Protein AF-A0A1E8CFG4-F1 (afdb_monomer)

InterPro domains:
  IPR002048 EF-hand domain [PS50222] (27-53)
  IPR011992 EF-hand domain pair [SSF47473] (26-83)
  IPR018247 EF-Hand 1, calcium-binding site [PS00018] (31-43)

Foldseek 3Di:
DDDDDDDPPPPDDDDDPPDPDVCQDAQCQLPPVPPQFHAPVSLCVRCVVQPQDDDPDRFQFPLSSCVRQVQQPDDPVRNVVRPTHGNVSSVSSVVSSVVVVVVVVVVVPD

Structure (mmCIF, N/CA/C/O backbone):
data_AF-A0A1E8CFG4-F1
#
_entry.id   AF-A0A1E8CFG4-F1
#
loop_
_atom_site.group_PDB
_atom_site.id
_atom_site.type_symbol
_atom_site.label_atom_id
_atom_site.label_alt_id
_atom_site.label_comp_id
_atom_site.label_asym_id
_atom_site.label_entity_id
_atom_site.label_seq_id
_atom_site.pdbx_PDB_ins_code
_atom_site.Cartn_x
_atom_site.Cartn_y
_atom_site.Cartn_z
_atom_site.occupancy
_atom_site.B_iso_or_equiv
_atom_site.auth_seq_id
_atom_site.auth_comp_id
_atom_site.auth_asym_id
_atom_site.auth_atom_id
_atom_site.pdbx_PDB_model_num
ATOM 1 N N . MET A 1 1 ? 25.790 27.006 -56.454 1.00 45.09 1 MET A N 1
ATOM 2 C CA . MET A 1 1 ? 26.385 25.818 -55.799 1.00 45.09 1 MET A CA 1
ATOM 3 C C . MET A 1 1 ? 25.509 25.419 -54.621 1.00 45.09 1 MET A C 1
ATOM 5 O O . MET A 1 1 ? 24.665 26.201 -54.207 1.00 45.09 1 MET A O 1
ATOM 9 N N . LYS A 1 2 ? 25.604 24.157 -54.210 1.00 44.47 2 LYS A N 1
ATOM 10 C CA . LYS A 1 2 ? 24.604 23.399 -53.452 1.00 44.47 2 LYS A CA 1
ATOM 11 C C . LYS A 1 2 ? 24.585 23.777 -51.953 1.00 44.47 2 LYS A C 1
ATOM 13 O O . LYS A 1 2 ? 25.607 23.662 -51.301 1.00 44.47 2 LYS A O 1
ATOM 18 N N . LYS A 1 3 ? 23.404 24.214 -51.498 1.00 52.78 3 LYS A N 1
AT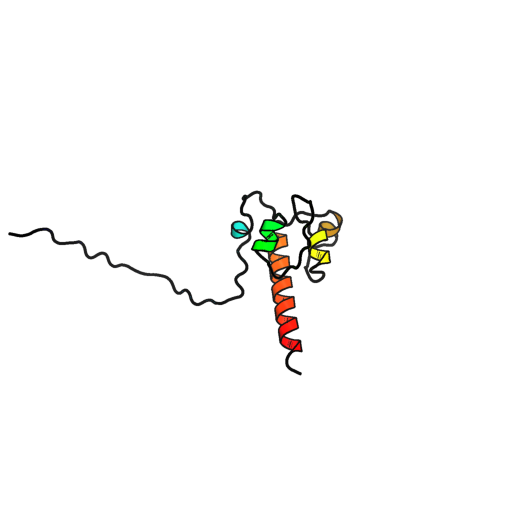OM 19 C CA . LYS A 1 3 ? 22.635 23.887 -50.272 1.00 52.78 3 LYS A CA 1
ATOM 20 C C . LYS A 1 3 ? 23.337 23.781 -48.898 1.00 52.78 3 LYS A C 1
ATOM 22 O O . LYS A 1 3 ? 24.185 22.927 -48.691 1.00 52.78 3 LYS A O 1
ATOM 27 N N . SER A 1 4 ? 22.808 24.607 -47.986 1.00 51.34 4 SER A N 1
ATOM 28 C CA . SER A 1 4 ? 22.648 24.510 -46.522 1.00 51.34 4 SER A CA 1
ATOM 29 C C . SER A 1 4 ? 23.610 23.657 -45.694 1.00 51.34 4 SER A C 1
ATOM 31 O O . SER A 1 4 ? 23.596 22.431 -45.746 1.00 51.34 4 SER A O 1
ATOM 33 N N . LEU A 1 5 ? 24.320 24.354 -44.806 1.00 58.78 5 LEU A N 1
ATOM 34 C CA . LEU A 1 5 ? 25.052 23.822 -43.663 1.00 58.78 5 LEU A CA 1
ATOM 35 C C . LEU A 1 5 ? 24.052 23.449 -42.551 1.00 58.78 5 LEU A C 1
ATOM 37 O O . LEU A 1 5 ? 23.380 24.319 -41.999 1.00 58.78 5 LEU A O 1
ATOM 41 N N . MET A 1 6 ? 23.914 22.152 -42.275 1.00 58.75 6 MET A N 1
ATOM 42 C CA . MET A 1 6 ? 23.084 21.614 -41.193 1.00 58.75 6 MET A CA 1
ATOM 43 C C . MET A 1 6 ? 23.751 21.843 -39.830 1.00 58.75 6 MET A C 1
ATOM 45 O O . MET A 1 6 ? 24.954 21.641 -39.671 1.00 58.75 6 MET A O 1
ATOM 49 N N . ILE A 1 7 ? 22.940 22.253 -38.857 1.00 58.94 7 ILE A N 1
ATOM 50 C CA . ILE A 1 7 ? 23.294 22.461 -37.451 1.00 58.94 7 ILE A CA 1
ATOM 51 C C . ILE A 1 7 ? 23.582 21.097 -36.810 1.00 58.94 7 ILE A C 1
ATOM 53 O O . ILE A 1 7 ? 22.708 20.235 -36.752 1.00 58.94 7 ILE A O 1
ATOM 57 N N . ALA A 1 8 ? 24.812 20.904 -36.336 1.00 53.25 8 ALA A N 1
ATOM 58 C CA . ALA A 1 8 ? 25.212 19.744 -35.550 1.00 53.25 8 ALA A CA 1
ATOM 59 C C . ALA A 1 8 ? 24.794 19.949 -34.084 1.00 53.25 8 ALA A C 1
ATOM 61 O O . ALA A 1 8 ? 25.566 20.444 -33.267 1.00 53.25 8 ALA A O 1
ATOM 62 N N . SER A 1 9 ? 23.554 19.588 -33.763 1.00 61.81 9 SER A N 1
ATOM 63 C CA . SER A 1 9 ? 23.064 19.487 -32.385 1.00 61.81 9 SER A CA 1
ATOM 64 C C . SER A 1 9 ? 22.891 18.016 -32.030 1.00 61.81 9 SER A C 1
ATOM 66 O O . SER A 1 9 ? 21.790 17.483 -32.096 1.00 61.81 9 SER A O 1
ATOM 68 N N . THR A 1 10 ? 23.985 17.360 -31.648 1.00 60.03 10 THR A N 1
ATOM 69 C CA . THR A 1 10 ? 23.934 16.029 -31.029 1.00 60.03 10 THR A CA 1
ATOM 70 C C . THR A 1 10 ? 24.392 16.155 -29.587 1.00 60.03 10 THR A C 1
ATOM 72 O O . THR A 1 10 ? 25.511 15.801 -29.230 1.00 60.03 10 THR A O 1
ATOM 75 N N . PHE A 1 11 ? 23.512 16.708 -28.760 1.00 59.09 11 PHE A N 1
ATOM 76 C CA . PHE A 1 11 ? 23.554 16.499 -27.320 1.00 59.09 11 PHE A CA 1
ATOM 77 C C . PHE A 1 11 ? 22.531 15.399 -27.028 1.00 59.09 11 PHE A C 1
ATOM 79 O O . PHE A 1 11 ? 21.386 15.684 -26.698 1.00 59.09 11 PHE A O 1
ATOM 86 N N . LEU A 1 12 ? 22.909 14.137 -27.259 1.00 60.78 12 LEU A N 1
ATOM 87 C CA . LEU A 1 12 ? 22.128 12.999 -26.772 1.00 60.78 12 LEU A CA 1
ATOM 88 C C . LEU A 1 12 ? 22.800 12.507 -25.491 1.00 60.78 12 LEU A C 1
ATOM 90 O O . LEU A 1 12 ? 23.665 11.636 -25.501 1.00 60.78 12 LEU A O 1
ATOM 94 N N . PHE A 1 13 ? 22.454 13.184 -24.401 1.00 62.47 13 PHE A N 1
ATOM 95 C CA . PHE A 1 13 ? 22.624 12.666 -23.054 1.00 62.47 13 PHE A CA 1
ATOM 96 C C . PHE A 1 13 ? 21.404 11.7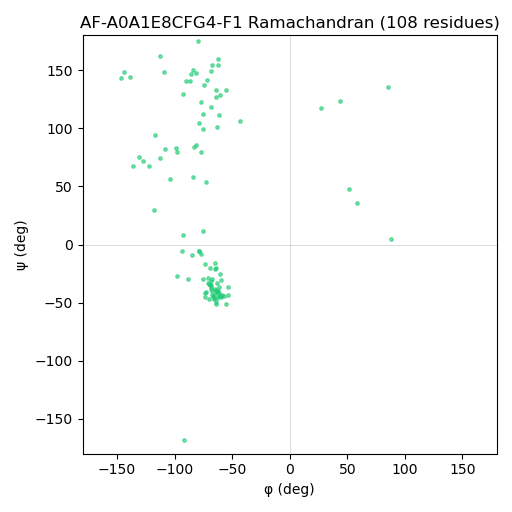91 -22.748 1.00 62.47 13 PHE A C 1
ATOM 98 O O . PHE A 1 13 ? 20.303 12.113 -23.198 1.00 62.47 13 PHE A O 1
ATOM 105 N N . SER A 1 14 ? 21.618 10.777 -21.909 1.00 53.41 14 SER A N 1
ATOM 106 C CA . SER A 1 14 ? 20.578 10.081 -21.138 1.00 53.41 14 SER A CA 1
ATOM 107 C C . SER A 1 14 ? 19.870 8.932 -21.895 1.00 53.41 14 SER A C 1
ATOM 109 O O . SER A 1 14 ? 19.523 9.063 -23.058 1.00 53.41 14 SER A O 1
ATOM 111 N N . LEU A 1 15 ? 19.633 7.749 -21.324 1.00 53.81 15 LEU A N 1
ATOM 112 C CA . LEU A 1 15 ? 19.557 7.341 -19.920 1.00 53.81 15 LEU A CA 1
ATOM 113 C C . LEU A 1 15 ? 20.080 5.906 -19.759 1.00 53.81 15 LEU A C 1
ATOM 115 O O . LEU A 1 15 ? 19.842 5.042 -20.602 1.00 53.81 15 LEU A O 1
ATOM 119 N N . SER A 1 16 ? 20.764 5.663 -18.646 1.00 58.62 16 SER A N 1
ATOM 120 C CA . SER A 1 16 ? 21.047 4.330 -18.123 1.00 58.62 16 SER A CA 1
ATOM 121 C C . SER A 1 16 ? 19.725 3.628 -17.795 1.00 58.62 16 SER A C 1
ATOM 123 O O . SER A 1 16 ? 19.048 4.037 -16.860 1.00 58.62 16 SER A O 1
ATOM 125 N N . ALA A 1 17 ? 19.361 2.584 -18.537 1.00 52.41 17 ALA A N 1
ATOM 126 C CA . ALA A 1 17 ? 18.203 1.739 -18.236 1.00 52.41 17 ALA A CA 1
ATOM 127 C C . ALA A 1 17 ? 18.664 0.287 -18.066 1.00 52.41 17 ALA A C 1
ATOM 129 O O . ALA A 1 17 ? 18.410 -0.577 -18.898 1.00 52.41 17 ALA A O 1
ATOM 130 N N . PHE A 1 18 ? 19.415 0.047 -16.996 1.00 53.34 18 PHE A N 1
ATOM 131 C CA . PHE A 1 18 ? 19.655 -1.293 -16.468 1.00 53.34 18 PHE A CA 1
ATOM 132 C C . PHE A 1 18 ? 19.521 -1.219 -14.949 1.00 53.34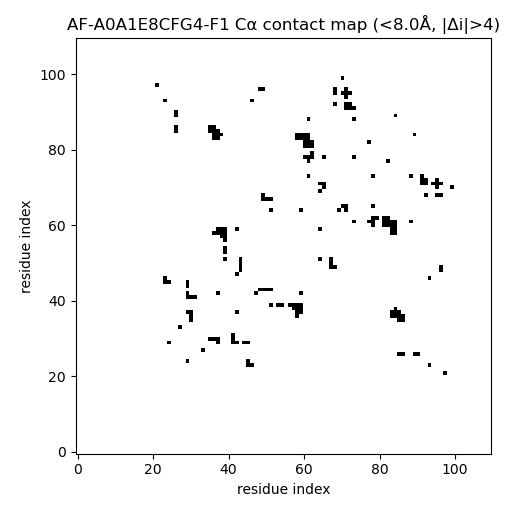 18 PHE A C 1
ATOM 134 O O . PHE A 1 18 ? 20.501 -1.327 -14.219 1.00 53.34 18 PHE A O 1
ATOM 141 N N . ALA A 1 19 ? 18.305 -0.967 -14.482 1.00 49.91 19 ALA A N 1
ATOM 142 C CA . ALA A 1 19 ? 17.897 -1.354 -13.145 1.00 49.91 19 ALA A CA 1
ATOM 143 C C . ALA A 1 19 ? 16.755 -2.346 -13.350 1.00 49.91 19 ALA A C 1
ATOM 145 O O . ALA A 1 19 ? 15.629 -1.960 -13.614 1.00 49.91 19 ALA A O 1
ATOM 146 N N . VAL A 1 20 ? 17.096 -3.633 -13.353 1.00 50.19 20 VAL A N 1
ATOM 147 C CA . VAL A 1 20 ? 16.124 -4.680 -13.041 1.00 50.19 20 VAL A CA 1
ATOM 148 C C . VAL A 1 20 ? 16.123 -4.727 -11.517 1.00 50.19 20 VAL A C 1
ATOM 150 O O . VAL A 1 20 ? 16.936 -5.427 -10.918 1.00 50.19 20 VAL A O 1
ATOM 153 N N . ALA A 1 21 ? 15.341 -3.845 -10.910 1.00 47.78 21 ALA A N 1
ATOM 154 C CA . ALA A 1 21 ? 14.918 -3.946 -9.520 1.00 47.78 21 ALA A CA 1
ATOM 155 C C . ALA A 1 21 ? 13.425 -4.283 -9.571 1.00 47.78 21 ALA A C 1
ATOM 157 O O . ALA A 1 21 ? 12.793 -3.927 -10.558 1.00 47.78 21 ALA A O 1
ATOM 158 N N . ASP A 1 22 ? 12.910 -5.025 -8.596 1.00 57.94 22 ASP A N 1
ATOM 159 C CA . ASP A 1 22 ? 11.485 -5.350 -8.461 1.00 57.94 22 ASP A CA 1
ATOM 160 C C . ASP A 1 22 ? 10.632 -4.091 -8.747 1.00 57.94 22 ASP A C 1
ATOM 162 O O . ASP A 1 22 ? 10.703 -3.108 -8.014 1.00 57.94 22 ASP A O 1
ATOM 166 N N . ASP A 1 23 ? 9.976 -4.059 -9.914 1.00 67.12 23 ASP A N 1
ATOM 167 C CA . ASP A 1 23 ? 9.514 -2.832 -10.592 1.00 67.12 23 ASP A CA 1
ATOM 168 C C . ASP A 1 23 ? 8.004 -2.679 -10.395 1.00 67.12 23 ASP A C 1
ATOM 170 O O . ASP A 1 23 ? 7.228 -2.660 -11.354 1.00 67.12 23 ASP A O 1
ATOM 174 N N . HIS A 1 24 ? 7.555 -2.666 -9.137 1.00 83.44 24 HIS A N 1
ATOM 175 C CA . HIS A 1 24 ? 6.169 -2.292 -8.863 1.00 83.44 24 HIS A CA 1
ATOM 176 C C . HIS A 1 24 ? 5.992 -0.826 -9.294 1.00 83.44 24 HIS A C 1
ATOM 178 O O . HIS A 1 24 ? 6.840 0.010 -8.963 1.00 83.44 24 HIS A O 1
ATOM 184 N N . PRO A 1 25 ? 4.929 -0.478 -10.044 1.00 89.00 25 PRO A N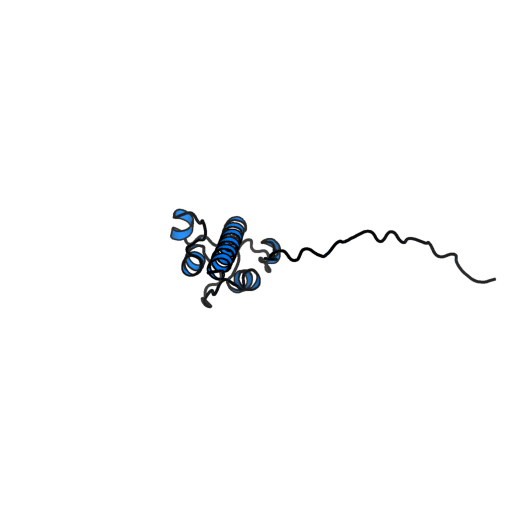 1
ATOM 185 C CA . PRO A 1 25 ? 4.724 0.894 -10.489 1.00 89.00 25 PRO A CA 1
ATOM 186 C C . PRO A 1 25 ? 4.544 1.822 -9.285 1.00 89.00 25 PRO A C 1
ATOM 188 O O . PRO A 1 25 ? 4.087 1.404 -8.218 1.00 89.00 25 PRO A O 1
ATOM 191 N N . SER A 1 26 ? 4.865 3.105 -9.445 1.00 90.38 26 SER A N 1
ATOM 192 C CA . SER A 1 26 ? 4.525 4.096 -8.422 1.00 90.38 26 SER A CA 1
ATOM 193 C C . SER A 1 26 ? 3.006 4.191 -8.237 1.00 90.38 26 SER A C 1
ATOM 195 O O . SER A 1 26 ? 2.240 3.843 -9.136 1.00 90.38 26 SER A O 1
ATOM 197 N N . PHE A 1 27 ? 2.546 4.715 -7.097 1.00 91.31 27 PHE A N 1
ATOM 198 C CA . PHE A 1 27 ? 1.108 4.884 -6.854 1.00 91.31 27 PHE A CA 1
ATOM 199 C C . PHE A 1 27 ? 0.419 5.671 -7.978 1.00 91.31 27 PHE A C 1
ATOM 201 O O . PHE A 1 27 ? -0.622 5.259 -8.465 1.00 91.31 27 PHE A O 1
ATOM 208 N N . SER A 1 28 ? 1.037 6.756 -8.455 1.00 91.88 28 SER A N 1
ATOM 209 C CA . SER A 1 28 ? 0.488 7.561 -9.555 1.00 91.88 28 SER A CA 1
ATOM 210 C C . SER A 1 28 ? 0.419 6.817 -10.894 1.00 91.88 28 SER A C 1
ATOM 212 O O . SER A 1 28 ? -0.298 7.261 -11.785 1.00 91.88 28 SER A O 1
ATOM 214 N N . GLU A 1 29 ? 1.204 5.757 -11.080 1.00 91.31 29 GLU A N 1
ATOM 215 C CA . GLU A 1 29 ? 1.135 4.893 -12.263 1.00 91.31 29 GLU A CA 1
ATOM 216 C C . GLU A 1 29 ? 0.114 3.765 -12.075 1.00 91.31 29 GLU A C 1
ATOM 218 O O . GLU A 1 29 ? -0.478 3.311 -13.054 1.00 91.31 29 GLU A O 1
ATOM 223 N N . ALA A 1 30 ? -0.092 3.328 -10.829 1.00 90.88 30 ALA A N 1
ATOM 224 C CA . ALA A 1 30 ? -1.110 2.356 -10.456 1.00 90.88 30 ALA A CA 1
ATOM 225 C C . ALA A 1 30 ? -2.528 2.956 -10.495 1.00 90.88 30 ALA A C 1
ATOM 227 O O . ALA A 1 30 ? -3.438 2.291 -10.979 1.00 90.88 30 ALA A O 1
ATOM 228 N N . ASP A 1 31 ? -2.700 4.200 -10.035 1.00 93.50 31 ASP A N 1
ATOM 229 C CA . ASP A 1 31 ? -3.950 4.975 -10.025 1.00 93.50 31 ASP A CA 1
ATOM 230 C C . ASP A 1 31 ? -4.253 5.513 -11.437 1.00 93.50 31 ASP A C 1
ATOM 232 O O . ASP A 1 31 ? -3.947 6.656 -11.801 1.00 93.50 31 ASP A O 1
ATOM 236 N N . MET A 1 32 ? -4.791 4.630 -12.282 1.00 92.25 32 MET A N 1
ATOM 237 C CA . MET A 1 32 ? -4.982 4.863 -13.713 1.00 92.25 32 MET A CA 1
ATOM 238 C C . MET A 1 32 ? -6.080 5.886 -13.990 1.00 92.25 32 MET A C 1
ATOM 240 O O . MET A 1 32 ? -6.040 6.558 -15.029 1.00 92.25 32 MET A O 1
ATOM 244 N N . ASP A 1 33 ? -7.071 5.988 -13.107 1.00 93.06 33 ASP A N 1
ATOM 245 C CA . ASP A 1 33 ? -8.124 6.996 -13.194 1.00 93.06 33 ASP A CA 1
ATOM 246 C C . ASP A 1 33 ? -7.824 8.278 -12.389 1.00 93.06 33 ASP A C 1
ATOM 248 O O . ASP A 1 33 ? -8.528 9.282 -12.557 1.00 93.06 33 ASP A O 1
ATOM 252 N N . SER A 1 34 ? -6.723 8.288 -11.628 1.00 92.69 34 SER A N 1
ATOM 253 C CA . SER A 1 34 ? -6.244 9.412 -10.817 1.00 92.69 34 SER A CA 1
ATOM 254 C C . SER A 1 34 ? -7.269 9.877 -9.777 1.00 92.69 34 SER A C 1
ATOM 256 O O . SER A 1 34 ? -7.407 11.083 -9.528 1.00 92.69 34 SER A O 1
ATOM 258 N N . ASN A 1 35 ? -8.030 8.940 -9.205 1.00 91.81 35 ASN A N 1
ATOM 259 C CA . ASN A 1 35 ? -9.048 9.229 -8.198 1.00 91.81 35 ASN A CA 1
ATOM 260 C C . ASN A 1 35 ? -8.473 9.311 -6.766 1.00 91.81 35 ASN A C 1
ATOM 262 O O . ASN A 1 35 ? -9.175 9.770 -5.858 1.00 91.81 35 ASN A O 1
ATOM 266 N N . GLY A 1 36 ? -7.200 8.941 -6.572 1.00 93.12 36 GLY A N 1
ATOM 267 C CA . GLY A 1 36 ? -6.497 8.949 -5.288 1.00 93.12 36 GLY A CA 1
ATOM 268 C C . GLY A 1 36 ? -6.639 7.662 -4.471 1.00 93.12 36 GLY A C 1
ATOM 269 O O . GLY A 1 36 ? -6.152 7.615 -3.341 1.00 93.12 36 GLY A O 1
ATOM 270 N N . THR A 1 37 ? -7.281 6.630 -5.016 1.00 94.06 37 THR A N 1
ATOM 271 C CA . THR A 1 37 ? -7.461 5.306 -4.410 1.00 94.06 37 THR A CA 1
ATOM 272 C C . THR A 1 37 ? -7.394 4.214 -5.473 1.00 94.06 37 THR A C 1
ATOM 274 O O . THR A 1 37 ? -7.819 4.427 -6.599 1.00 94.06 37 THR A O 1
ATOM 277 N N . LEU A 1 38 ? -6.907 3.026 -5.118 1.00 92.50 38 LEU A N 1
ATOM 278 C CA . LEU A 1 38 ? -6.805 1.922 -6.071 1.00 92.50 38 LEU A CA 1
ATOM 279 C C . LEU A 1 38 ? -8.039 1.026 -6.038 1.00 92.50 38 LEU A C 1
ATOM 281 O O . LEU A 1 38 ? -8.453 0.507 -4.991 1.00 92.50 38 LEU A O 1
ATOM 285 N N . ASP A 1 39 ? -8.589 0.779 -7.220 1.00 92.31 39 ASP A N 1
ATOM 286 C CA . ASP A 1 39 ? -9.535 -0.303 -7.430 1.00 92.31 39 ASP A CA 1
ATOM 287 C C . ASP A 1 39 ? -8.837 -1.668 -7.587 1.00 92.31 39 ASP A C 1
ATOM 289 O O . ASP A 1 39 ? -7.611 -1.806 -7.608 1.00 92.31 39 ASP A O 1
ATOM 293 N N . MET A 1 40 ? -9.644 -2.726 -7.682 1.00 88.88 40 MET A N 1
ATOM 294 C CA . MET A 1 40 ? -9.148 -4.102 -7.777 1.00 88.88 40 MET A CA 1
ATOM 295 C C . MET A 1 40 ? -8.289 -4.331 -9.022 1.00 88.88 40 MET A C 1
ATOM 297 O O . MET A 1 40 ? -7.326 -5.095 -8.999 1.00 88.88 40 MET A O 1
ATOM 301 N N . ARG A 1 41 ? -8.648 -3.692 -10.133 1.00 89.06 41 ARG A N 1
ATOM 302 C CA . ARG A 1 41 ? -7.963 -3.831 -11.418 1.00 89.06 41 ARG A CA 1
ATOM 303 C C . ARG A 1 41 ? -6.635 -3.092 -11.379 1.00 89.06 41 ARG A C 1
ATOM 305 O O . ARG A 1 41 ? -5.647 -3.640 -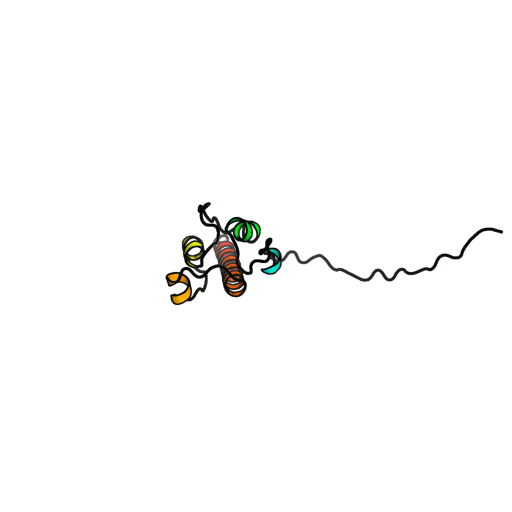11.856 1.00 89.06 41 ARG A O 1
ATOM 312 N N . GLU A 1 42 ? -6.620 -1.901 -10.800 1.00 92.06 42 GLU A N 1
ATOM 313 C CA . GLU A 1 42 ? -5.436 -1.061 -10.627 1.00 92.06 42 GLU A CA 1
ATOM 314 C C . GLU A 1 42 ? -4.417 -1.724 -9.705 1.00 92.06 42 GLU A C 1
ATOM 316 O O . GLU A 1 42 ? -3.272 -1.944 -10.103 1.00 92.06 42 GLU A O 1
ATOM 321 N N . LEU A 1 43 ? -4.852 -2.172 -8.524 1.00 89.56 43 LEU A N 1
ATOM 322 C CA . LEU A 1 43 ? -3.972 -2.844 -7.573 1.00 89.56 43 LEU A CA 1
ATOM 323 C C . LEU A 1 43 ? -3.439 -4.173 -8.119 1.00 89.56 43 LEU A C 1
ATOM 325 O O . LEU A 1 43 ? -2.268 -4.485 -7.936 1.00 89.56 43 LEU A O 1
ATOM 329 N N . LYS A 1 44 ? -4.258 -4.952 -8.833 1.00 89.25 44 LYS A N 1
ATOM 330 C CA . LYS A 1 44 ? -3.821 -6.208 -9.465 1.00 89.25 44 LYS A CA 1
ATOM 331 C C . LYS A 1 44 ? -2.884 -5.982 -10.650 1.00 89.25 44 LYS A C 1
ATOM 333 O O . LYS A 1 44 ? -2.014 -6.812 -10.903 1.00 89.25 44 LYS A O 1
ATOM 338 N N . ALA A 1 45 ? -3.077 -4.899 -11.402 1.00 88.31 45 ALA A N 1
ATOM 339 C CA . ALA A 1 45 ? -2.168 -4.519 -12.476 1.00 88.31 45 ALA A CA 1
ATOM 340 C C . ALA A 1 45 ? -0.809 -4.082 -11.917 1.00 88.31 45 ALA A C 1
ATOM 342 O O . ALA A 1 45 ? 0.218 -4.422 -12.501 1.00 88.31 45 ALA A O 1
ATOM 343 N N . ALA A 1 46 ? -0.819 -3.378 -10.785 1.00 89.62 46 ALA A N 1
ATOM 344 C CA . ALA A 1 46 ? 0.376 -2.928 -10.095 1.00 89.62 46 ALA A CA 1
ATOM 345 C C . ALA A 1 46 ? 1.116 -4.066 -9.380 1.00 89.62 46 ALA A C 1
ATOM 347 O O . ALA A 1 46 ? 2.328 -4.196 -9.511 1.00 89.62 46 ALA A O 1
ATOM 348 N N . LEU A 1 47 ? 0.378 -4.924 -8.674 1.00 88.44 47 LEU A N 1
ATOM 349 C CA . LEU A 1 47 ? 0.899 -5.983 -7.814 1.00 88.44 47 LE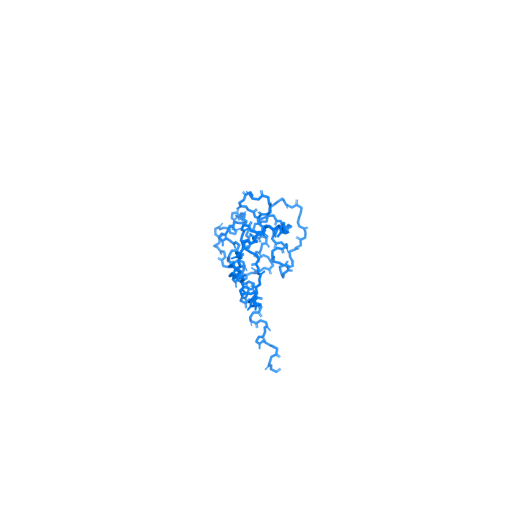U A CA 1
ATOM 350 C C . LEU A 1 47 ? 0.274 -7.336 -8.185 1.00 88.44 47 LEU A C 1
ATOM 352 O O . LEU A 1 47 ? -0.524 -7.890 -7.425 1.00 88.44 47 LEU A O 1
ATOM 356 N N . PRO A 1 48 ? 0.648 -7.932 -9.332 1.00 85.69 48 PRO A N 1
ATOM 357 C CA . PRO A 1 48 ? 0.076 -9.202 -9.788 1.00 85.69 48 PRO A CA 1
ATOM 358 C C . PRO A 1 48 ? 0.394 -10.385 -8.861 1.00 85.69 48 PRO A C 1
ATOM 360 O O . PRO A 1 48 ? -0.246 -11.431 -8.959 1.00 85.69 48 PRO A O 1
ATOM 363 N N . ALA A 1 49 ? 1.378 -10.233 -7.970 1.00 81.50 49 ALA A N 1
ATOM 364 C CA . ALA A 1 49 ? 1.705 -11.207 -6.933 1.00 81.50 49 ALA A CA 1
ATOM 365 C C . ALA A 1 49 ? 0.632 -11.300 -5.835 1.00 81.50 49 ALA A C 1
ATOM 367 O O . ALA A 1 49 ? 0.561 -12.306 -5.126 1.00 81.50 49 ALA A O 1
ATOM 368 N N . LEU A 1 50 ? -0.210 -10.273 -5.695 1.00 78.19 50 LEU A N 1
ATOM 369 C CA . LEU A 1 50 ? -1.381 -10.328 -4.838 1.00 78.19 50 LEU A CA 1
ATOM 370 C C . LEU A 1 50 ? -2.470 -11.101 -5.573 1.00 78.19 50 LEU A C 1
ATOM 372 O O . LEU A 1 50 ? -3.116 -10.594 -6.490 1.00 78.19 50 LEU A O 1
ATOM 376 N N . GLU A 1 51 ? -2.690 -12.344 -5.156 1.00 78.75 51 GLU A N 1
ATOM 377 C CA . GLU A 1 51 ? -3.777 -13.197 -5.647 1.00 78.75 51 GLU A CA 1
ATOM 378 C C . GLU A 1 51 ? -5.144 -12.732 -5.106 1.00 78.75 51 GLU A C 1
ATOM 380 O O . GLU A 1 51 ? -5.899 -13.494 -4.498 1.00 78.75 51 GLU A O 1
ATOM 385 N N . LEU A 1 52 ? -5.467 -11.453 -5.307 1.00 78.62 52 LEU A N 1
ATOM 386 C CA . LEU A 1 52 ? -6.754 -10.877 -4.952 1.00 78.62 52 LEU A CA 1
ATOM 387 C C . LEU A 1 52 ? -7.850 -11.542 -5.788 1.00 78.62 52 LEU A C 1
ATOM 389 O O . LEU A 1 52 ? -7.786 -11.614 -7.022 1.00 78.62 52 LEU A O 1
ATOM 393 N N . GLN A 1 53 ? -8.865 -12.054 -5.097 1.00 73.19 53 GLN A N 1
ATOM 394 C CA . GLN A 1 53 ? -10.049 -12.601 -5.746 1.00 73.19 53 GLN A CA 1
ATOM 395 C C . GLN A 1 53 ? -10.869 -11.453 -6.324 1.00 73.19 53 GLN A C 1
ATOM 397 O O . GLN A 1 53 ? -10.972 -10.402 -5.701 1.00 73.19 53 GLN A O 1
ATOM 402 N N . GLU A 1 54 ? -11.461 -11.650 -7.503 1.00 66.88 54 GLU A N 1
ATOM 403 C CA . GLU A 1 54 ? -12.305 -10.624 -8.116 1.00 66.88 54 GLU A CA 1
ATOM 404 C C . GLU A 1 54 ? -13.523 -10.362 -7.225 1.00 66.88 54 GLU A C 1
ATOM 406 O O . GLU A 1 54 ? -14.480 -11.140 -7.191 1.00 66.88 54 GLU A O 1
ATOM 411 N N . THR A 1 55 ? -13.472 -9.272 -6.467 1.00 62.41 55 THR A N 1
ATOM 412 C CA . THR A 1 55 ? -14.610 -8.768 -5.713 1.00 62.41 55 THR A CA 1
ATOM 413 C C . THR A 1 55 ? -15.433 -7.870 -6.629 1.00 62.41 55 THR A C 1
ATOM 415 O O . THR A 1 55 ? -14.918 -7.192 -7.513 1.00 62.41 55 THR A O 1
ATOM 418 N N . ALA A 1 56 ? -16.750 -7.857 -6.433 1.00 55.50 56 ALA A N 1
ATOM 419 C CA . ALA A 1 56 ? -17.646 -6.959 -7.164 1.00 55.50 56 ALA A CA 1
ATOM 420 C C . ALA A 1 56 ? -17.579 -5.500 -6.657 1.00 55.50 56 ALA A C 1
ATOM 422 O O . ALA A 1 56 ? -18.471 -4.712 -6.965 1.00 55.50 56 ALA A O 1
ATOM 423 N N . THR A 1 57 ? -16.592 -5.163 -5.820 1.00 63.59 57 THR A N 1
ATOM 424 C CA . THR A 1 57 ? -16.445 -3.842 -5.207 1.00 63.59 57 THR A CA 1
ATOM 425 C C . THR A 1 57 ? -15.661 -2.911 -6.123 1.00 63.59 57 THR A C 1
ATOM 427 O O . THR A 1 57 ? -14.702 -3.318 -6.773 1.00 63.59 57 THR A O 1
ATOM 430 N N . GLU A 1 58 ? -16.093 -1.652 -6.181 1.00 77.62 58 GLU A N 1
ATOM 431 C CA . GLU A 1 58 ? -15.468 -0.613 -7.011 1.00 77.62 58 GLU A CA 1
ATOM 432 C C . GLU A 1 58 ? -14.122 -0.135 -6.445 1.00 77.62 58 GLU A C 1
ATOM 434 O O . GLU A 1 58 ? -13.342 0.454 -7.176 1.00 77.62 58 GLU A O 1
ATOM 439 N N . THR A 1 59 ? -13.826 -0.412 -5.172 1.00 87.50 59 THR A N 1
ATOM 440 C CA . THR A 1 59 ? -12.596 0.020 -4.492 1.00 87.50 59 THR A CA 1
ATOM 441 C C . THR A 1 59 ? -12.066 -1.115 -3.624 1.00 87.50 59 THR A C 1
ATOM 443 O O . THR A 1 59 ? -12.857 -1.877 -3.052 1.00 87.50 59 THR A O 1
ATOM 446 N N . VAL A 1 60 ? -10.741 -1.245 -3.537 1.00 89.69 60 VAL A N 1
ATOM 447 C CA . VAL A 1 60 ? -10.085 -2.186 -2.622 1.00 89.69 60 VAL A CA 1
ATOM 448 C C . VAL A 1 60 ? -9.831 -1.498 -1.293 1.00 89.69 60 VAL A C 1
ATOM 450 O O . VAL A 1 60 ? -9.441 -0.331 -1.253 1.00 89.69 60 VAL A O 1
ATOM 453 N N . THR A 1 61 ? -10.030 -2.233 -0.204 1.00 92.94 61 THR A N 1
ATOM 454 C CA . THR A 1 61 ? -9.787 -1.741 1.153 1.00 92.94 61 THR A CA 1
ATOM 455 C C . THR A 1 61 ? -8.621 -2.464 1.820 1.00 92.94 61 THR A C 1
ATOM 457 O O . THR A 1 61 ? -8.230 -3.567 1.428 1.00 92.94 61 THR A O 1
ATOM 460 N N . THR A 1 62 ? -8.077 -1.869 2.878 1.00 92.62 62 THR A N 1
ATOM 461 C CA . THR A 1 62 ? -7.048 -2.480 3.738 1.00 92.62 62 THR A CA 1
ATOM 462 C C . THR A 1 62 ? -7.479 -3.850 4.263 1.00 92.62 62 THR A C 1
ATOM 464 O O . THR A 1 62 ? -6.666 -4.772 4.329 1.00 92.62 62 THR A O 1
ATOM 467 N N . ALA A 1 63 ? -8.768 -4.027 4.569 1.00 90.69 63 ALA A N 1
ATOM 468 C CA . ALA A 1 63 ? -9.333 -5.300 5.001 1.00 90.69 63 ALA A CA 1
ATOM 469 C C . ALA A 1 63 ? -9.264 -6.382 3.912 1.00 90.69 63 ALA A C 1
ATOM 471 O O . ALA A 1 63 ? -8.977 -7.539 4.227 1.00 90.69 63 ALA A O 1
ATOM 472 N N . ASP A 1 64 ? -9.491 -6.025 2.645 1.00 90.00 64 ASP A N 1
ATOM 473 C CA . ASP A 1 64 ? -9.388 -6.957 1.515 1.00 90.00 64 ASP A CA 1
ATOM 474 C C . ASP A 1 64 ? -7.935 -7.389 1.299 1.00 90.00 64 ASP A C 1
ATOM 476 O O . ASP A 1 64 ? -7.643 -8.577 1.146 1.00 90.00 64 ASP A O 1
ATOM 480 N N . VAL A 1 65 ? -6.999 -6.438 1.364 1.00 89.69 65 VAL A N 1
ATOM 481 C CA . VAL A 1 65 ? -5.572 -6.736 1.199 1.00 89.69 65 VAL A CA 1
ATOM 482 C C . VAL A 1 65 ? -5.044 -7.579 2.357 1.00 89.69 65 VAL A C 1
ATOM 484 O O . VAL A 1 65 ? -4.326 -8.548 2.123 1.00 89.69 65 VAL A O 1
ATOM 487 N N . LYS A 1 66 ? -5.459 -7.307 3.599 1.00 90.25 66 LYS A N 1
ATOM 488 C CA . LYS A 1 66 ? -5.048 -8.082 4.782 1.00 90.25 66 LYS A CA 1
ATOM 489 C C . LYS A 1 66 ? -5.452 -9.562 4.701 1.00 90.25 66 LYS A C 1
ATOM 491 O O . LYS A 1 66 ? -4.798 -10.403 5.314 1.00 90.25 66 LYS A O 1
ATOM 496 N N . GLN A 1 67 ? -6.495 -9.904 3.937 1.00 88.38 67 GLN A N 1
ATOM 497 C CA . GLN A 1 67 ? -6.894 -11.301 3.713 1.00 88.38 67 GLN A CA 1
ATOM 498 C C . GLN A 1 67 ? -5.881 -12.079 2.865 1.00 88.38 67 GLN A C 1
ATOM 500 O O . GLN A 1 67 ? -5.687 -13.272 3.101 1.00 88.38 67 GLN A O 1
ATOM 505 N N . VAL A 1 68 ? -5.244 -11.427 1.887 1.00 87.81 68 VAL A N 1
ATOM 506 C CA . VAL A 1 68 ? -4.261 -12.058 0.984 1.00 87.81 68 VAL A CA 1
ATOM 507 C C . VAL A 1 68 ? -2.814 -11.816 1.419 1.00 87.81 68 VAL A C 1
ATOM 509 O O . VAL A 1 68 ? -1.931 -12.636 1.152 1.00 87.81 68 VAL A O 1
ATOM 512 N N . LEU A 1 69 ? -2.580 -10.710 2.121 1.00 88.69 69 LEU A N 1
ATOM 513 C CA . LEU A 1 69 ? -1.291 -10.262 2.624 1.00 88.69 69 LEU A CA 1
ATOM 514 C C . LEU A 1 69 ? -1.426 -9.883 4.110 1.00 88.69 69 LEU A C 1
ATOM 516 O O . LEU A 1 69 ? -1.466 -8.703 4.461 1.00 88.69 69 LEU A O 1
ATOM 520 N N . PRO A 1 70 ? -1.510 -10.876 5.016 1.00 89.06 70 PRO A N 1
ATOM 521 C CA . PRO A 1 70 ? -1.659 -10.623 6.451 1.00 89.06 70 PRO A CA 1
ATOM 522 C C . PRO A 1 70 ? -0.449 -9.897 7.059 1.00 89.06 70 PRO A C 1
ATOM 524 O O . PRO A 1 70 ? -0.570 -9.278 8.115 1.00 89.06 70 PRO A O 1
ATOM 527 N N . GLU A 1 71 ? 0.698 -9.959 6.387 1.00 87.06 71 GLU A N 1
ATOM 528 C CA . GLU A 1 71 ? 1.952 -9.285 6.732 1.00 87.06 71 GLU A CA 1
ATOM 529 C C . GLU A 1 71 ? 1.989 -7.782 6.392 1.00 87.06 71 GLU A C 1
ATOM 531 O O . GLU A 1 71 ? 2.880 -7.095 6.870 1.00 87.06 71 GLU A O 1
ATOM 536 N N . ALA A 1 72 ? 0.995 -7.240 5.674 1.00 89.12 72 ALA A N 1
ATOM 537 C CA . ALA A 1 72 ? 0.889 -5.797 5.433 1.00 89.12 72 ALA A CA 1
ATOM 538 C C . ALA A 1 72 ? 0.752 -5.003 6.746 1.00 89.12 72 ALA A C 1
ATOM 540 O O . ALA A 1 72 ? -0.135 -5.303 7.554 1.00 89.12 72 ALA A O 1
ATOM 541 N N . ASP A 1 73 ? 1.576 -3.976 6.953 1.00 92.00 73 ASP A N 1
ATOM 542 C CA . ASP A 1 73 ? 1.622 -3.190 8.198 1.00 92.00 73 ASP A CA 1
ATOM 543 C C . ASP A 1 73 ? 0.567 -2.068 8.243 1.00 92.00 73 ASP A C 1
ATOM 545 O O . ASP A 1 73 ? 0.874 -0.884 8.351 1.00 92.00 73 ASP A O 1
ATOM 549 N N . PHE A 1 74 ? -0.708 -2.443 8.116 1.00 92.06 74 PHE A N 1
ATOM 550 C CA . PHE A 1 74 ? -1.829 -1.523 8.321 1.00 92.06 74 PHE A CA 1
ATOM 551 C C . PHE A 1 74 ? -2.158 -1.372 9.802 1.00 92.06 74 PHE A C 1
ATOM 553 O O . PHE A 1 74 ? -2.086 -2.344 10.562 1.00 92.06 74 PHE A O 1
ATOM 560 N N . SER A 1 75 ? -2.625 -0.186 10.198 1.00 91.94 75 SER A N 1
ATOM 561 C CA . SER A 1 75 ? -3.156 -0.009 11.544 1.00 91.94 75 SER A CA 1
ATOM 562 C C . SER A 1 75 ? -4.470 -0.782 11.720 1.00 91.94 75 SER A C 1
ATOM 564 O O . SER A 1 75 ? -5.258 -0.942 10.785 1.00 91.94 75 SER A O 1
ATOM 566 N N . ASP A 1 76 ? -4.737 -1.250 12.943 1.00 89.94 76 ASP A N 1
ATOM 567 C CA . ASP A 1 76 ? -6.005 -1.922 13.255 1.00 89.94 76 ASP A CA 1
ATOM 568 C C . ASP A 1 76 ? -7.216 -1.007 12.996 1.00 89.94 76 ASP A C 1
ATOM 570 O O . ASP A 1 76 ? -8.293 -1.490 12.649 1.00 89.94 76 ASP A O 1
ATOM 574 N N . GLU A 1 77 ? -7.048 0.312 13.147 1.00 92.81 77 GLU A N 1
ATOM 575 C CA . GLU A 1 77 ? -8.091 1.299 12.860 1.00 92.81 77 GLU A CA 1
ATOM 576 C C . GLU A 1 77 ? -8.421 1.331 11.364 1.00 92.81 77 GLU A C 1
ATOM 578 O O . GLU A 1 77 ? -9.594 1.220 11.003 1.00 92.81 77 GLU A O 1
ATOM 583 N N . ASP A 1 78 ? -7.407 1.377 10.499 1.00 90.81 78 ASP A N 1
ATOM 584 C CA . ASP A 1 78 ? -7.596 1.408 9.043 1.00 90.81 78 ASP A CA 1
ATOM 585 C C . ASP A 1 78 ? -8.268 0.129 8.544 1.00 90.81 78 ASP A C 1
ATOM 587 O O . ASP A 1 78 ? -9.165 0.176 7.699 1.00 90.81 78 ASP A O 1
ATOM 591 N N . VAL A 1 79 ? -7.875 -1.024 9.097 1.00 90.12 79 VAL A N 1
ATOM 592 C CA . VAL A 1 79 ? -8.460 -2.330 8.755 1.00 90.12 79 VAL A CA 1
ATOM 593 C C . VAL A 1 79 ? -9.916 -2.415 9.208 1.00 90.12 79 VAL A C 1
ATOM 595 O O . VAL A 1 79 ? -10.772 -2.876 8.453 1.00 90.12 79 VAL A O 1
ATOM 598 N N . VAL A 1 80 ? -10.230 -1.969 10.428 1.00 92.38 80 VAL A N 1
ATOM 599 C CA . VAL A 1 80 ? -11.603 -1.997 10.958 1.00 92.38 80 VAL A CA 1
ATOM 600 C C . VAL A 1 80 ? -12.515 -1.018 10.218 1.00 92.38 80 VAL A C 1
ATOM 602 O O . VAL A 1 80 ? -13.692 -1.325 10.014 1.00 92.38 80 VAL A O 1
ATOM 605 N N . ASN A 1 81 ? -11.990 0.129 9.790 1.00 92.25 81 ASN A N 1
ATOM 606 C CA . ASN A 1 81 ? -12.740 1.128 9.032 1.00 92.25 81 ASN A CA 1
ATOM 607 C C . ASN A 1 81 ? -12.891 0.782 7.545 1.00 92.25 81 ASN A C 1
ATOM 609 O O . ASN A 1 81 ? -13.627 1.482 6.850 1.00 92.25 81 ASN A O 1
ATOM 613 N N . ALA A 1 82 ? -12.249 -0.295 7.075 1.00 89.44 82 ALA A N 1
ATOM 614 C CA . ALA A 1 82 ? -12.168 -0.643 5.660 1.00 89.44 82 ALA A CA 1
ATOM 615 C C . ALA A 1 82 ? -11.682 0.554 4.821 1.00 89.44 82 ALA A C 1
ATOM 617 O O . ALA A 1 82 ? -12.281 0.905 3.803 1.00 89.44 82 ALA A O 1
ATOM 618 N N . GLU A 1 83 ? -10.606 1.190 5.294 1.00 93.31 83 GLU A N 1
ATOM 619 C CA . GLU A 1 83 ? -9.960 2.320 4.627 1.00 93.31 83 GLU A CA 1
ATOM 620 C C . GLU A 1 83 ? -9.575 1.918 3.187 1.00 93.31 83 GLU A C 1
ATOM 622 O O . GLU A 1 83 ? -9.033 0.822 2.984 1.00 93.31 83 GLU A O 1
ATOM 627 N N . PRO A 1 84 ? -9.872 2.744 2.169 1.00 93.31 84 PRO A N 1
ATOM 628 C CA . PRO A 1 84 ? -9.486 2.460 0.791 1.00 93.31 84 PRO A CA 1
ATOM 629 C C . PRO A 1 84 ? -7.963 2.523 0.610 1.00 93.31 84 PRO A C 1
ATOM 631 O O . PRO A 1 84 ? -7.263 3.223 1.341 1.00 93.31 84 PRO A O 1
ATOM 634 N N . ILE A 1 85 ? -7.437 1.808 -0.387 1.00 93.75 85 ILE A N 1
ATOM 635 C CA . ILE A 1 85 ? -5.993 1.806 -0.662 1.00 93.75 85 ILE A CA 1
ATOM 636 C C . ILE A 1 85 ? -5.578 3.116 -1.337 1.00 93.75 85 ILE A C 1
ATOM 638 O O . ILE A 1 85 ? -5.740 3.268 -2.546 1.00 93.75 85 ILE A O 1
ATOM 642 N N . GLY A 1 86 ? -5.036 4.051 -0.559 1.00 93.50 86 GLY A N 1
ATOM 643 C CA . GLY A 1 86 ? -4.365 5.252 -1.052 1.00 93.50 86 GLY A CA 1
ATOM 644 C C . GLY A 1 86 ? -2.857 5.056 -1.230 1.00 93.50 86 GLY A C 1
ATOM 645 O O . GLY A 1 86 ? -2.338 3.941 -1.162 1.00 93.50 86 GLY A O 1
ATOM 646 N N . GL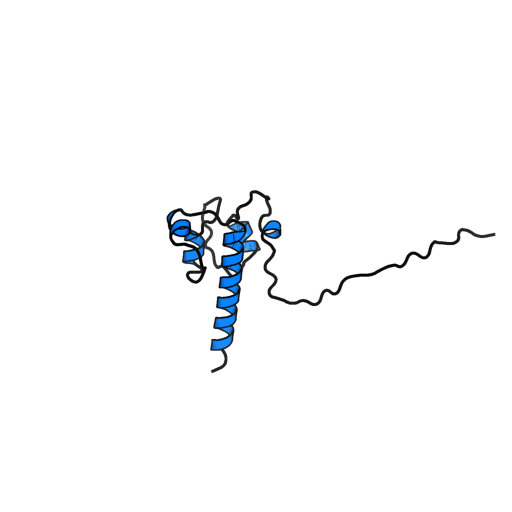U A 1 87 ? -2.138 6.159 -1.441 1.00 93.56 87 GLU A N 1
ATOM 647 C CA . GLU A 1 87 ? -0.685 6.153 -1.665 1.00 93.56 87 GLU A CA 1
ATOM 648 C C . GLU A 1 87 ? 0.095 5.542 -0.497 1.00 93.56 87 GLU A C 1
ATOM 650 O O . GLU A 1 87 ? 0.977 4.714 -0.711 1.00 93.56 87 GLU A O 1
ATOM 655 N N . GLU A 1 88 ? -0.249 5.919 0.735 1.00 92.62 88 GLU A N 1
ATOM 656 C CA . GLU A 1 88 ? 0.420 5.419 1.939 1.00 92.62 88 GLU A CA 1
ATOM 657 C C . GLU A 1 88 ? 0.213 3.912 2.102 1.00 92.62 88 GLU A C 1
ATOM 659 O O . GLU A 1 88 ? 1.181 3.162 2.239 1.00 92.62 88 GLU A O 1
ATOM 664 N N . GLN A 1 89 ? -1.039 3.457 1.995 1.00 94.00 89 GLN A N 1
ATOM 665 C CA . GLN A 1 89 ? -1.369 2.040 2.093 1.00 94.00 89 GLN A CA 1
ATOM 666 C C . GLN A 1 89 ? -0.697 1.250 0.970 1.00 94.00 89 GLN A C 1
ATOM 668 O O . GLN A 1 89 ? -0.182 0.166 1.216 1.00 94.00 89 GLN A O 1
ATOM 673 N N . TYR A 1 90 ? -0.643 1.787 -0.251 1.00 93.31 90 TYR A N 1
ATOM 674 C CA . TYR A 1 90 ? 0.025 1.131 -1.372 1.00 93.31 90 TYR A CA 1
ATOM 675 C C . TYR A 1 90 ? 1.511 0.865 -1.100 1.00 93.31 90 TYR A C 1
ATOM 677 O O . TYR A 1 90 ? 1.973 -0.248 -1.343 1.00 93.31 90 TYR A O 1
ATOM 685 N N . GLN A 1 91 ? 2.243 1.829 -0.532 1.00 92.12 91 GLN A N 1
ATOM 686 C CA . GLN A 1 91 ? 3.653 1.622 -0.171 1.00 92.12 91 GLN A CA 1
ATOM 687 C C . GLN A 1 91 ? 3.823 0.505 0.865 1.00 92.12 91 GLN A C 1
ATOM 689 O O . GLN A 1 91 ? 4.677 -0.360 0.703 1.00 92.12 91 GLN A O 1
ATOM 694 N N . GLN A 1 92 ? 2.953 0.451 1.877 1.00 92.44 92 GLN A N 1
ATOM 695 C CA . GLN A 1 92 ? 2.983 -0.617 2.885 1.00 92.44 92 GLN A CA 1
ATOM 696 C C . GLN A 1 92 ? 2.721 -2.003 2.280 1.00 92.44 92 GLN A C 1
ATOM 698 O O . GLN A 1 92 ? 3.262 -3.006 2.747 1.00 92.44 92 GLN A O 1
ATOM 703 N N . ILE A 1 93 ? 1.887 -2.077 1.238 1.00 91.62 93 ILE A N 1
ATOM 704 C CA . ILE A 1 93 ? 1.633 -3.322 0.509 1.00 91.62 93 ILE A CA 1
ATOM 705 C C . ILE A 1 93 ? 2.867 -3.730 -0.289 1.00 91.62 93 ILE A C 1
ATOM 707 O O . ILE A 1 93 ? 3.250 -4.895 -0.229 1.00 91.62 93 ILE A O 1
ATOM 711 N N . VAL A 1 94 ? 3.476 -2.794 -1.021 1.00 91.00 94 VAL A N 1
ATOM 712 C CA . VAL A 1 94 ? 4.709 -3.028 -1.787 1.00 91.00 94 VAL A CA 1
ATOM 713 C C . VAL A 1 94 ? 5.808 -3.563 -0.869 1.00 91.00 94 VAL A C 1
ATOM 715 O O . VAL A 1 94 ? 6.344 -4.639 -1.130 1.00 91.00 94 VAL A O 1
ATOM 718 N N . ASP A 1 95 ? 6.056 -2.889 0.256 1.00 90.25 95 ASP A N 1
ATOM 719 C CA . ASP A 1 95 ? 7.064 -3.294 1.240 1.00 90.25 95 ASP A CA 1
ATOM 720 C C . ASP A 1 95 ? 6.809 -4.719 1.764 1.00 90.25 95 ASP A C 1
ATOM 722 O O . ASP A 1 95 ? 7.723 -5.545 1.836 1.00 90.25 95 ASP A O 1
ATOM 726 N N . ALA A 1 96 ? 5.553 -5.047 2.081 1.00 89.81 96 ALA A N 1
ATOM 727 C CA . ALA A 1 96 ? 5.183 -6.373 2.567 1.00 89.81 96 ALA A CA 1
ATOM 728 C C . ALA A 1 96 ? 5.264 -7.461 1.478 1.00 89.81 96 ALA A C 1
ATOM 730 O O . ALA A 1 96 ? 5.601 -8.610 1.774 1.00 89.81 96 ALA A O 1
ATOM 731 N N . VAL A 1 97 ? 4.979 -7.131 0.215 1.00 87.25 97 VAL A N 1
ATOM 732 C CA . VAL A 1 97 ? 5.166 -8.047 -0.921 1.00 87.25 97 VAL A CA 1
ATOM 733 C C . VAL A 1 97 ? 6.651 -8.345 -1.122 1.00 87.25 97 VAL A C 1
ATOM 735 O O . VAL A 1 97 ? 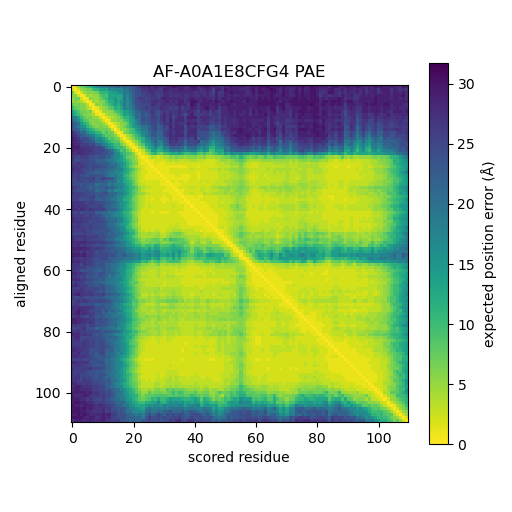7.020 -9.519 -1.231 1.00 87.25 97 VAL A O 1
ATOM 738 N N . ASP A 1 98 ? 7.501 -7.321 -1.101 1.00 86.69 98 ASP A N 1
ATOM 739 C CA . ASP A 1 98 ? 8.952 -7.457 -1.247 1.00 86.69 98 ASP A CA 1
ATOM 740 C C . ASP A 1 98 ? 9.565 -8.264 -0.095 1.00 86.69 98 ASP A C 1
ATOM 742 O O . ASP A 1 98 ? 10.413 -9.141 -0.315 1.00 86.69 98 ASP A O 1
ATOM 746 N N . GLU A 1 99 ? 9.100 -8.040 1.138 1.00 85.38 99 GLU A N 1
ATOM 747 C CA . GLU A 1 99 ? 9.505 -8.830 2.301 1.00 85.38 99 GLU A CA 1
ATOM 748 C C . GLU A 1 99 ? 9.084 -10.300 2.155 1.00 85.38 99 GLU A C 1
ATOM 750 O O . GLU A 1 99 ? 9.905 -11.207 2.341 1.00 85.38 99 GLU A O 1
ATOM 755 N N . LYS A 1 100 ? 7.838 -10.568 1.745 1.00 79.12 100 LYS A N 1
ATOM 756 C CA . LYS A 1 100 ? 7.333 -11.929 1.514 1.00 79.12 100 LYS A CA 1
ATOM 757 C C . LYS A 1 100 ? 8.128 -12.665 0.438 1.00 79.12 100 LYS A C 1
ATOM 759 O O . LYS A 1 100 ? 8.481 -13.835 0.617 1.00 79.12 100 LYS A O 1
ATOM 764 N N . MET A 1 101 ? 8.427 -11.998 -0.678 1.00 74.75 101 MET A N 1
ATOM 765 C CA . MET A 1 101 ? 9.235 -12.569 -1.761 1.00 74.75 101 MET A CA 1
ATOM 766 C C . MET A 1 101 ? 10.668 -12.850 -1.305 1.00 74.75 101 MET A C 1
ATOM 768 O O . MET A 1 101 ? 11.197 -13.934 -1.573 1.00 74.75 101 MET A O 1
ATOM 772 N N . SER A 1 102 ? 11.264 -11.925 -0.551 1.00 76.75 102 SER A N 1
ATOM 773 C CA . SER A 1 102 ? 12.596 -12.091 0.034 1.00 76.75 102 SER A CA 1
ATOM 774 C C . SER A 1 102 ? 12.647 -13.279 0.999 1.00 76.75 102 SER A C 1
ATOM 776 O O . SER A 1 102 ? 13.554 -14.108 0.916 1.00 76.75 102 SER A O 1
ATOM 778 N N . ASN A 1 103 ? 11.640 -13.435 1.861 1.00 70.25 103 ASN A N 1
ATOM 779 C CA . ASN A 1 103 ? 11.550 -14.538 2.820 1.00 70.25 103 ASN A CA 1
ATOM 780 C C . ASN A 1 103 ? 11.324 -15.903 2.141 1.00 70.25 103 ASN A C 1
ATOM 782 O O . ASN A 1 103 ? 11.898 -16.916 2.558 1.00 70.25 103 ASN A O 1
ATOM 786 N N . ASN A 1 104 ? 10.545 -15.947 1.057 1.00 63.41 104 ASN A N 1
ATOM 787 C CA . ASN A 1 104 ? 10.338 -17.164 0.265 1.00 63.41 104 ASN A CA 1
ATOM 788 C C . ASN A 1 104 ? 11.612 -17.597 -0.495 1.00 63.41 104 ASN A C 1
ATOM 790 O O . ASN A 1 104 ? 11.876 -18.788 -0.666 1.00 63.41 104 ASN A O 1
ATOM 794 N N . ALA A 1 105 ? 12.458 -16.648 -0.909 1.00 59.78 105 ALA A N 1
ATOM 795 C CA . ALA A 1 105 ? 13.729 -16.955 -1.569 1.00 59.78 105 ALA A CA 1
ATOM 796 C C . ALA A 1 105 ? 14.747 -17.642 -0.633 1.00 59.78 105 ALA A C 1
ATOM 798 O O . ALA A 1 105 ? 15.550 -18.458 -1.089 1.00 59.78 105 ALA A O 1
ATOM 799 N N . ILE A 1 106 ? 14.702 -17.363 0.675 1.00 54.75 106 ILE A N 1
ATOM 800 C CA . ILE A 1 106 ? 15.632 -17.933 1.668 1.00 54.75 106 ILE A CA 1
ATOM 801 C C . ILE A 1 106 ? 15.308 -19.402 1.993 1.00 54.75 106 ILE A C 1
ATOM 803 O O . ILE A 1 106 ? 16.215 -20.184 2.269 1.00 54.75 106 ILE A O 1
ATOM 807 N N . THR A 1 107 ? 14.043 -19.821 1.908 1.00 52.38 107 THR A N 1
ATOM 808 C CA . THR A 1 107 ? 13.612 -21.193 2.256 1.00 52.38 107 THR A CA 1
ATOM 809 C C . THR A 1 107 ? 13.906 -22.243 1.178 1.00 52.38 107 THR A C 1
ATOM 811 O O . THR A 1 107 ? 13.733 -23.433 1.422 1.00 52.38 107 THR A O 1
ATOM 814 N N . SER A 1 108 ? 14.395 -21.839 0.000 1.00 53.53 108 SER A N 1
ATOM 815 C CA . SER A 1 108 ? 14.731 -22.755 -1.104 1.00 53.53 108 SER A CA 1
ATOM 816 C C . SER A 1 108 ? 16.201 -23.218 -1.122 1.00 53.53 108 SER A C 1
ATOM 818 O O . SER A 1 108 ? 16.626 -23.841 -2.096 1.00 53.53 108 SER A O 1
ATOM 820 N N . ILE A 1 109 ? 16.993 -22.911 -0.085 1.00 53.03 109 ILE A N 1
ATOM 821 C CA . ILE A 1 109 ? 18.445 -23.185 -0.030 1.00 53.03 109 ILE A CA 1
ATOM 822 C C . ILE A 1 109 ? 18.839 -24.150 1.112 1.00 53.03 109 ILE A C 1
ATOM 824 O O . ILE A 1 109 ? 19.958 -24.071 1.620 1.00 53.03 109 ILE A O 1
ATOM 828 N 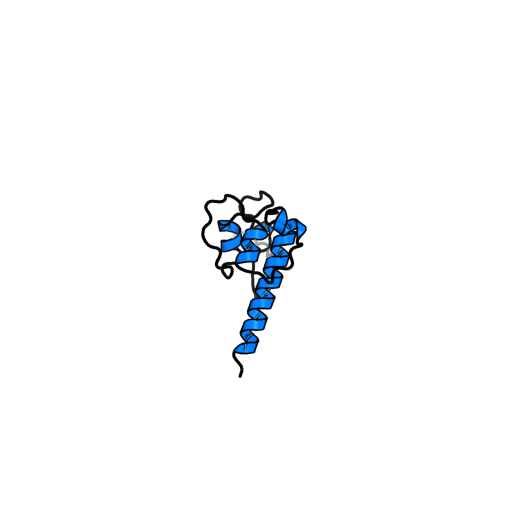N . GLU A 1 110 ? 17.954 -25.069 1.513 1.00 43.44 110 GLU A N 1
ATOM 829 C CA . GLU A 1 110 ? 18.279 -26.162 2.455 1.00 43.44 110 GLU A CA 1
ATOM 830 C C . GLU A 1 110 ? 18.157 -27.558 1.830 1.00 43.44 110 GLU A C 1
ATOM 832 O O . GLU A 1 110 ? 17.155 -27.828 1.127 1.00 43.44 110 GLU A O 1
#

Organism: NCBI:txid1524254

Secondary structure (DSSP, 8-state):
--------------------S--PPPHHHH-SS-SSS--HHHHHHH-TTS-----S-SS-BHHHHHHH-TTS---HHHHHTT-B--HHHHHHHHHHHHHHHHHHHHTT--

Sequence (110 aa):
MKKSLMIASTFLFSLSAFAVADDHPSFSEADMDSNGTLDMRELKAALPALELQETATETVTTADVKQVLPEADFSDEDVVNAEPIGEEQYQQIVDAVDEKMSNNAITSIE

Solvent-accessible surface area (backbone atoms only — not comparable to full-atom values): 6967 Å² total; per-residue (Å²): 136,88,78,82,89,78,84,88,81,83,84,84,73,87,76,93,85,82,77,92,56,95,77,62,59,52,58,79,67,28,28,79,83,67,79,68,50,29,28,58,66,30,46,36,70,39,39,66,86,55,83,72,72,91,63,95,55,83,58,34,26,44,45,62,47,39,74,79,39,71,75,38,78,69,54,72,65,42,38,73,68,48,36,63,31,28,62,70,53,46,52,38,44,51,54,34,50,54,49,51,54,54,57,57,62,62,73,75,76,124

pLDDT: mean 78.68, std 16.19, range [43.44, 94.06]

Nearest PDB structures (foldseek):
  2aao-assembly3_B  TM=5.414E-01  e=2.043E-02  Arabidopsis thaliana
  2k2i-assembly1_A  TM=5.011E-01  e=1.199E-01  Homo sapiens
  8th8-assembly1_Q  TM=3.570E-01  e=3.094E-01  Tetrahymena thermophila
  1snl-assembly1_A  TM=3.405E-01  e=2.826E+00  Homo sapiens
  2scp-assembly1_B  TM=3.402E-01  e=6.033E+00  Hediste diversicolor

Radius of gyration: 21.21 Å; Cα contacts (8 Å, |Δi|>4): 104; chains: 1; bounding box: 44×52×69 Å

Mean predicted aligned error: 11.55 Å